Protein AF-A0A6L7Q1X1-F1 (afdb_monomer)

pLDDT: mean 76.82, std 14.0, range [43.06, 93.06]

Mean predicted aligned error: 9.41 Å

Structure (mmCIF, N/CA/C/O backbone):
data_AF-A0A6L7Q1X1-F1
#
_entry.id   AF-A0A6L7Q1X1-F1
#
loop_
_atom_site.group_PDB
_atom_site.id
_atom_site.type_symbol
_atom_site.label_atom_id
_atom_site.label_alt_id
_atom_site.label_comp_id
_atom_site.label_asym_id
_atom_site.label_entity_id
_atom_site.label_seq_id
_atom_site.pdbx_PDB_ins_code
_atom_site.Cartn_x
_atom_site.Cartn_y
_atom_site.Cartn_z
_atom_site.occupancy
_atom_site.B_iso_or_equiv
_atom_site.auth_seq_id
_atom_site.auth_comp_id
_atom_site.auth_asym_id
_atom_site.auth_atom_id
_atom_site.pdbx_PDB_model_num
ATOM 1 N N . MET A 1 1 ? -8.335 4.844 1.328 1.00 74.38 1 MET A N 1
ATOM 2 C CA . MET A 1 1 ? -8.998 3.529 1.144 1.00 74.38 1 MET A CA 1
ATOM 3 C C . MET A 1 1 ? -10.346 3.543 1.828 1.00 74.38 1 MET A C 1
ATOM 5 O O . MET A 1 1 ? -10.491 4.286 2.788 1.00 74.38 1 MET A O 1
ATOM 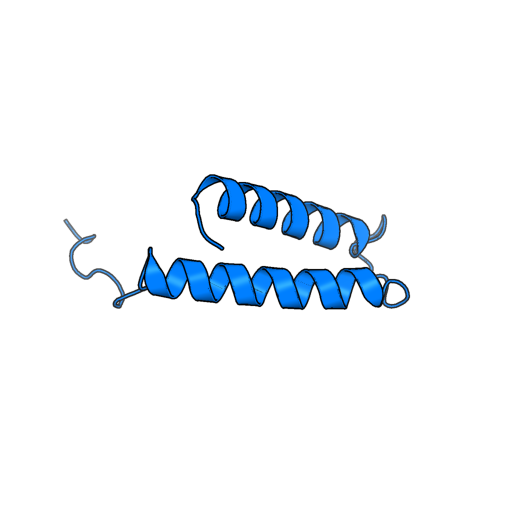9 N N . HIS A 1 2 ? -11.315 2.749 1.365 1.00 74.50 2 HIS A N 1
ATOM 10 C CA . HIS A 1 2 ? -12.655 2.735 1.966 1.00 74.50 2 HIS A CA 1
ATOM 11 C C . HIS A 1 2 ? -13.152 1.337 2.355 1.00 74.50 2 HIS A C 1
ATOM 13 O O . HIS A 1 2 ? -14.185 1.223 3.014 1.00 74.50 2 HIS A O 1
ATOM 19 N N . SER A 1 3 ? -12.465 0.265 1.956 1.00 82.31 3 SER A N 1
ATOM 20 C CA . SER A 1 3 ? -12.855 -1.115 2.259 1.00 82.31 3 SER A CA 1
ATOM 21 C C . SER A 1 3 ? -11.651 -2.056 2.326 1.00 82.31 3 SER A C 1
ATOM 23 O O . SER A 1 3 ? -10.618 -1.797 1.717 1.00 82.31 3 SER A O 1
ATOM 25 N N . GLU A 1 4 ? -11.821 -3.194 3.002 1.00 83.94 4 GLU A N 1
ATOM 26 C CA . GLU A 1 4 ? -10.802 -4.257 3.099 1.00 83.94 4 GLU A CA 1
ATOM 27 C C . GLU A 1 4 ? -10.384 -4.785 1.712 1.00 83.94 4 GLU A C 1
ATOM 29 O O . GLU A 1 4 ? -9.224 -5.098 1.476 1.00 83.94 4 GLU A O 1
ATOM 34 N N . ALA A 1 5 ? -11.305 -4.782 0.743 1.00 85.69 5 ALA A N 1
ATOM 35 C CA . ALA A 1 5 ? -11.008 -5.132 -0.645 1.00 85.69 5 ALA A CA 1
ATOM 36 C C . ALA A 1 5 ? -10.090 -4.119 -1.363 1.00 85.69 5 ALA A C 1
ATOM 38 O O . ALA A 1 5 ? -9.348 -4.514 -2.264 1.00 85.69 5 ALA A O 1
ATOM 39 N N . ASP A 1 6 ? -10.137 -2.831 -0.991 1.00 84.25 6 ASP A N 1
ATOM 40 C CA . ASP A 1 6 ? -9.202 -1.823 -1.512 1.00 84.25 6 ASP A CA 1
ATOM 41 C C . ASP A 1 6 ? -7.810 -2.036 -0.909 1.00 84.25 6 ASP A C 1
ATOM 43 O O . ASP A 1 6 ? -6.810 -1.918 -1.613 1.00 84.25 6 ASP A O 1
ATOM 47 N N . TYR A 1 7 ? -7.762 -2.380 0.382 1.00 84.88 7 TYR A N 1
ATOM 48 C CA . TYR A 1 7 ? -6.536 -2.707 1.106 1.00 84.88 7 TYR A CA 1
ATOM 49 C C . TYR A 1 7 ? -5.835 -3.937 0.523 1.00 84.88 7 TYR A C 1
ATOM 51 O O . TYR A 1 7 ? -4.661 -3.859 0.165 1.00 84.88 7 TYR A O 1
ATOM 59 N N . ASP A 1 8 ? -6.567 -5.034 0.314 1.00 89.06 8 ASP A N 1
ATOM 60 C CA . ASP A 1 8 ? -6.028 -6.256 -0.294 1.00 89.06 8 ASP A CA 1
ATOM 61 C C . ASP A 1 8 ? -5.527 -6.009 -1.731 1.00 89.06 8 ASP A C 1
ATOM 63 O O . ASP A 1 8 ? -4.420 -6.415 -2.092 1.00 89.06 8 ASP A O 1
ATOM 67 N N . ASN A 1 9 ? -6.275 -5.232 -2.530 1.00 90.19 9 ASN A N 1
ATOM 68 C CA . ASN A 1 9 ? -5.828 -4.829 -3.869 1.00 90.19 9 ASN A CA 1
ATOM 69 C C . ASN A 1 9 ? -4.554 -3.982 -3.838 1.00 90.19 9 ASN A C 1
ATOM 71 O O . ASN A 1 9 ? -3.663 -4.184 -4.664 1.00 90.19 9 ASN A O 1
ATOM 75 N N . ALA A 1 10 ? -4.454 -3.029 -2.915 1.00 89.38 10 ALA A N 1
ATOM 76 C CA . ALA A 1 10 ? -3.265 -2.200 -2.801 1.00 89.38 10 ALA A CA 1
ATOM 77 C C . ALA A 1 10 ? -2.050 -3.005 -2.345 1.00 89.38 10 ALA A C 1
ATOM 79 O O . ALA A 1 10 ? -0.972 -2.807 -2.894 1.00 89.38 10 ALA A O 1
ATOM 80 N N . LEU A 1 11 ? -2.210 -3.958 -1.422 1.00 90.38 11 LEU A N 1
ATOM 81 C CA . LEU A 1 11 ? -1.136 -4.876 -1.037 1.00 90.38 11 LEU A CA 1
ATOM 82 C C . LEU A 1 11 ? -0.678 -5.746 -2.212 1.00 90.38 11 LEU A C 1
ATOM 84 O O . LEU A 1 11 ? 0.524 -5.933 -2.423 1.00 90.38 11 LEU A O 1
ATOM 88 N N . ALA A 1 12 ? -1.618 -6.262 -3.007 1.00 93.06 12 ALA A N 1
ATOM 89 C CA . ALA A 1 12 ? -1.291 -7.007 -4.217 1.00 93.06 12 ALA A CA 1
ATOM 90 C C . ALA A 1 12 ? -0.535 -6.127 -5.227 1.00 93.06 12 ALA A C 1
ATOM 92 O O . ALA A 1 12 ? 0.453 -6.570 -5.816 1.00 93.06 12 ALA A O 1
ATOM 93 N N . ARG A 1 13 ? -0.952 -4.866 -5.390 1.00 92.12 13 ARG A N 1
ATOM 94 C CA . ARG A 1 13 ? -0.307 -3.912 -6.297 1.00 92.12 13 ARG A CA 1
ATOM 95 C C . ARG A 1 13 ? 1.081 -3.493 -5.817 1.00 92.12 13 ARG A C 1
ATOM 97 O O . ARG A 1 13 ? 1.995 -3.446 -6.629 1.00 92.12 13 ARG A O 1
ATOM 104 N N . VAL A 1 14 ? 1.266 -3.262 -4.520 1.00 90.69 14 VAL A N 1
ATOM 105 C CA . VAL A 1 14 ? 2.575 -2.994 -3.901 1.00 90.69 14 VAL A CA 1
ATOM 106 C C . VAL A 1 14 ? 3.542 -4.147 -4.163 1.00 90.69 14 VAL A C 1
ATOM 108 O O . VAL A 1 14 ? 4.666 -3.902 -4.591 1.00 90.69 14 VAL A O 1
ATOM 111 N N . ASN A 1 15 ? 3.104 -5.399 -3.986 1.00 89.56 15 ASN A N 1
ATOM 112 C CA . ASN A 1 15 ? 3.934 -6.569 -4.291 1.00 89.56 15 ASN A CA 1
ATOM 113 C C . ASN A 1 15 ? 4.323 -6.638 -5.773 1.00 89.56 15 ASN A C 1
ATOM 115 O O . ASN A 1 15 ? 5.480 -6.908 -6.082 1.00 89.56 15 ASN A O 1
ATOM 119 N N . GLN A 1 16 ? 3.385 -6.363 -6.685 1.00 89.25 16 GLN A N 1
ATOM 120 C CA . GLN A 1 16 ? 3.688 -6.295 -8.118 1.00 89.25 16 GLN A CA 1
ATOM 121 C C . GLN A 1 16 ? 4.698 -5.192 -8.425 1.00 89.25 16 GLN A C 1
ATOM 123 O O . GLN A 1 16 ? 5.687 -5.454 -9.091 1.00 89.25 16 GLN A O 1
ATOM 128 N N . LEU A 1 17 ? 4.505 -3.986 -7.888 1.00 88.12 17 LEU A N 1
ATOM 129 C CA . LEU A 1 17 ? 5.423 -2.867 -8.095 1.00 88.12 17 LEU A CA 1
ATOM 130 C C . LEU A 1 17 ? 6.817 -3.162 -7.533 1.00 88.12 17 LEU A C 1
ATOM 132 O O . LEU A 1 17 ? 7.806 -2.786 -8.151 1.00 88.12 17 LEU A O 1
ATOM 136 N N . MET A 1 18 ? 6.919 -3.849 -6.391 1.00 85.19 18 MET A N 1
ATOM 137 C CA . MET A 1 18 ? 8.209 -4.285 -5.853 1.00 85.19 18 MET A CA 1
ATOM 138 C C . MET A 1 18 ? 8.893 -5.321 -6.745 1.00 85.19 18 MET A C 1
ATOM 140 O O . MET A 1 18 ? 10.111 -5.257 -6.881 1.00 85.19 18 MET A O 1
ATOM 144 N N . ASP A 1 19 ? 8.142 -6.237 -7.360 1.00 85.50 19 ASP A N 1
ATOM 145 C CA . ASP A 1 19 ? 8.663 -7.205 -8.334 1.00 85.50 19 ASP A CA 1
ATOM 146 C C . ASP A 1 19 ? 9.089 -6.511 -9.639 1.00 85.50 19 ASP A C 1
ATOM 148 O O . ASP A 1 19 ? 10.182 -6.738 -10.136 1.00 85.50 19 ASP A O 1
ATOM 152 N N . GLU A 1 20 ? 8.287 -5.567 -10.139 1.00 83.69 20 GLU A N 1
ATOM 153 C CA . GLU A 1 20 ? 8.601 -4.760 -11.326 1.00 83.69 20 GLU A CA 1
ATOM 154 C C . GLU A 1 20 ? 9.845 -3.878 -11.117 1.00 83.69 20 GLU A C 1
ATOM 156 O O . GLU A 1 20 ? 10.618 -3.661 -12.050 1.00 83.69 20 GLU A O 1
ATOM 161 N N . LEU A 1 21 ? 10.036 -3.358 -9.901 1.00 81.38 21 LEU A N 1
ATOM 162 C CA . LEU A 1 21 ? 11.201 -2.557 -9.521 1.00 81.38 21 LEU A CA 1
ATOM 163 C C . LEU A 1 21 ? 12.422 -3.419 -9.201 1.00 81.38 21 LEU A C 1
ATOM 165 O O . LEU A 1 21 ? 13.546 -2.965 -9.394 1.00 81.38 21 LEU A O 1
ATOM 169 N N . SER A 1 22 ? 12.222 -4.641 -8.714 1.00 75.94 22 SER A N 1
ATOM 170 C CA . SER A 1 22 ? 13.284 -5.613 -8.477 1.00 75.94 22 SER A CA 1
ATOM 171 C C . SER A 1 22 ? 13.515 -6.369 -9.777 1.00 75.94 22 SER A C 1
ATOM 173 O O . SER A 1 22 ? 12.958 -7.440 -9.989 1.00 75.94 22 SER A O 1
ATOM 175 N N . GLY A 1 23 ? 14.332 -5.811 -10.673 1.00 69.44 23 GLY A N 1
ATO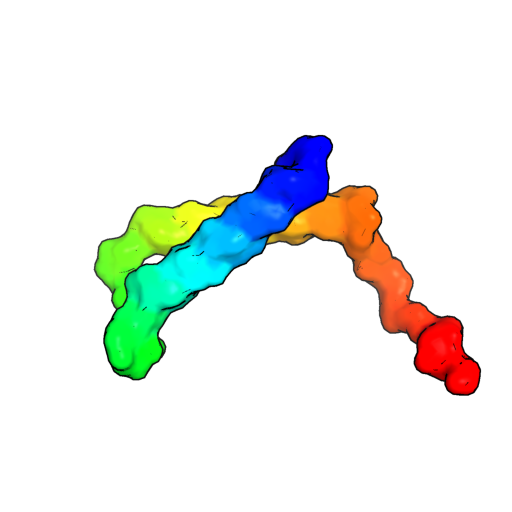M 176 C CA . GLY A 1 23 ? 14.685 -6.472 -11.929 1.00 69.44 23 GLY A CA 1
ATOM 177 C C . GLY A 1 23 ? 15.203 -7.910 -11.715 1.00 69.44 23 GLY A C 1
ATOM 178 O O . GLY A 1 23 ? 15.456 -8.325 -10.585 1.00 69.44 23 GLY A O 1
ATOM 179 N N . PRO A 1 24 ? 15.457 -8.685 -12.784 1.00 66.69 24 PRO A N 1
ATOM 180 C CA . PRO A 1 24 ? 15.709 -10.137 -12.725 1.00 66.69 24 PRO A CA 1
ATOM 181 C C . PRO A 1 24 ? 16.889 -10.597 -11.840 1.00 66.69 24 PRO A C 1
ATOM 183 O O . PRO A 1 24 ? 17.052 -11.796 -11.631 1.00 66.69 24 PRO A O 1
ATOM 186 N N . ASP A 1 25 ? 17.694 -9.669 -11.320 1.00 68.25 25 ASP A N 1
ATOM 187 C CA . ASP A 1 25 ? 18.831 -9.914 -10.425 1.00 68.25 25 ASP A CA 1
ATOM 188 C C . ASP A 1 25 ? 18.677 -9.229 -9.043 1.00 68.25 25 ASP A C 1
ATOM 190 O O . ASP A 1 25 ? 19.646 -9.067 -8.307 1.00 68.25 25 ASP A O 1
ATOM 194 N N . GLY A 1 26 ? 17.474 -8.758 -8.688 1.00 61.91 26 GLY A N 1
ATOM 195 C CA . GLY A 1 26 ? 17.232 -7.969 -7.471 1.00 61.91 26 GLY A CA 1
ATOM 196 C C . GLY A 1 26 ? 17.834 -6.559 -7.517 1.00 61.91 26 GLY A C 1
ATOM 197 O O . GLY A 1 26 ? 17.951 -5.898 -6.484 1.00 61.91 26 GLY A O 1
ATOM 198 N N . GLN A 1 27 ? 18.239 -6.096 -8.703 1.00 59.78 27 GLN A N 1
ATOM 199 C CA . GLN A 1 27 ? 18.654 -4.714 -8.916 1.00 59.78 27 GLN A CA 1
ATOM 200 C C . GLN A 1 27 ? 17.415 -3.827 -8.959 1.00 59.78 27 GLN A C 1
ATOM 202 O O . GLN A 1 27 ? 16.496 -4.093 -9.731 1.00 59.78 27 GLN A O 1
ATOM 207 N N . ILE A 1 28 ? 17.411 -2.788 -8.123 1.00 64.94 28 ILE A N 1
ATOM 208 C CA . ILE A 1 28 ? 16.367 -1.769 -8.147 1.00 64.94 28 ILE A CA 1
ATOM 209 C C . ILE A 1 28 ? 16.519 -1.000 -9.459 1.00 64.94 28 ILE A C 1
ATOM 211 O O . ILE A 1 28 ? 17.522 -0.318 -9.674 1.00 64.94 28 ILE A O 1
ATOM 215 N N . ASP A 1 29 ? 15.544 -1.151 -10.346 1.00 66.62 29 ASP A N 1
ATOM 216 C CA . ASP A 1 29 ? 15.479 -0.426 -11.606 1.00 66.62 29 ASP A CA 1
ATOM 217 C C . ASP A 1 29 ? 15.038 1.021 -11.322 1.00 66.62 29 ASP A C 1
ATOM 219 O O . ASP A 1 29 ? 13.854 1.343 -11.199 1.00 66.62 29 ASP A O 1
ATOM 223 N N . ASP A 1 30 ? 16.018 1.911 -11.138 1.00 65.50 30 ASP A N 1
ATOM 224 C CA . ASP A 1 30 ? 15.789 3.340 -10.879 1.00 65.50 30 ASP A CA 1
ATOM 225 C C . ASP A 1 30 ? 15.144 4.072 -12.076 1.00 65.50 30 ASP A C 1
ATOM 227 O O . ASP A 1 30 ? 14.681 5.206 -11.920 1.00 65.50 30 ASP A O 1
ATOM 231 N N . GLU A 1 31 ? 15.079 3.444 -13.257 1.00 70.38 31 GLU A N 1
ATOM 232 C CA . GLU A 1 31 ? 14.471 4.025 -14.460 1.00 70.38 31 GLU A CA 1
ATOM 233 C C . GLU A 1 31 ? 12.936 4.044 -14.382 1.00 70.38 31 GLU A C 1
ATOM 235 O O . GLU A 1 31 ? 12.289 4.900 -14.996 1.00 70.38 31 GLU A O 1
ATOM 240 N N . ASN A 1 32 ? 12.333 3.189 -13.550 1.00 74.62 32 ASN A N 1
ATOM 241 C CA . ASN A 1 32 ? 10.882 3.094 -13.412 1.00 74.62 32 ASN A CA 1
ATOM 242 C C . ASN A 1 32 ? 10.318 4.085 -12.369 1.00 74.62 32 ASN A C 1
ATOM 244 O O . ASN A 1 32 ? 9.662 3.727 -11.386 1.00 74.62 32 ASN A O 1
ATOM 248 N N . HIS A 1 33 ? 10.589 5.379 -12.588 1.00 77.44 33 HIS A N 1
ATOM 249 C CA . HIS A 1 33 ? 10.214 6.485 -11.693 1.00 77.44 33 HIS A CA 1
ATOM 250 C C . HIS A 1 33 ? 8.710 6.520 -11.373 1.00 77.44 33 HIS A C 1
ATOM 252 O O . HIS A 1 33 ? 8.324 6.817 -10.244 1.00 77.44 33 HIS A O 1
ATOM 258 N N . GLN A 1 34 ? 7.864 6.164 -12.343 1.00 82.19 34 GLN A N 1
ATOM 259 C CA . GLN A 1 34 ? 6.412 6.144 -12.169 1.00 82.19 34 GLN A CA 1
ATOM 260 C C . GLN A 1 34 ? 5.965 5.065 -11.174 1.00 82.19 34 GLN A C 1
ATOM 262 O O . GLN A 1 34 ? 5.171 5.355 -10.281 1.00 82.19 34 GLN A O 1
ATOM 267 N N . SER A 1 35 ? 6.521 3.854 -11.275 1.00 84.88 35 SER A N 1
ATOM 268 C CA . SER A 1 35 ? 6.229 2.748 -10.356 1.00 84.88 35 SER A CA 1
ATOM 269 C C . SER A 1 35 ? 6.641 3.067 -8.919 1.00 84.88 35 SER A C 1
ATOM 271 O O . SER A 1 35 ? 5.962 2.669 -7.978 1.00 84.88 35 SER A O 1
ATOM 273 N N . ARG A 1 36 ? 7.712 3.848 -8.729 1.00 83.00 36 ARG A N 1
ATOM 274 C CA . ARG A 1 36 ? 8.146 4.308 -7.399 1.00 83.00 36 ARG A CA 1
ATOM 275 C C . ARG A 1 36 ? 7.188 5.321 -6.781 1.00 83.00 36 ARG A C 1
ATOM 277 O O . ARG A 1 36 ? 6.910 5.229 -5.592 1.00 83.00 36 ARG A O 1
ATOM 284 N N . ILE A 1 37 ? 6.686 6.268 -7.574 1.00 88.69 37 ILE A N 1
ATOM 285 C CA . ILE A 1 37 ? 5.689 7.247 -7.113 1.00 88.69 37 ILE A CA 1
ATOM 286 C C . ILE A 1 37 ? 4.382 6.537 -6.738 1.00 88.69 37 ILE A C 1
ATOM 288 O 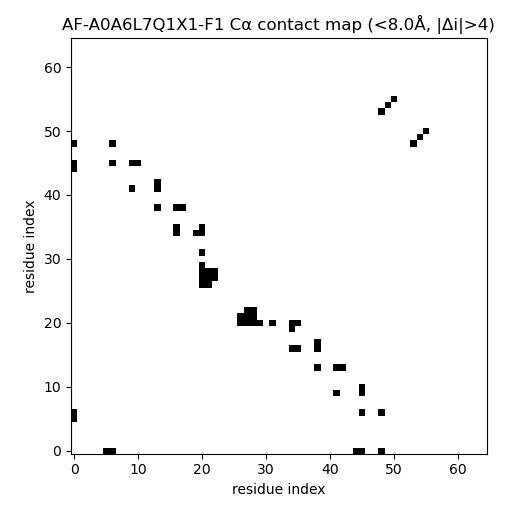O . ILE A 1 37 ? 3.765 6.862 -5.723 1.00 88.69 37 ILE A O 1
ATOM 292 N N . GLU A 1 38 ? 3.964 5.558 -7.545 1.00 90.12 38 GLU A N 1
ATOM 293 C CA . GLU A 1 38 ? 2.779 4.745 -7.262 1.00 90.12 38 GLU A CA 1
ATOM 294 C C . GLU A 1 38 ? 2.962 3.929 -5.975 1.00 90.12 38 GLU A C 1
ATOM 296 O O . GLU A 1 38 ? 2.080 3.943 -5.119 1.00 90.12 38 GLU A O 1
ATOM 301 N N . LEU A 1 39 ? 4.125 3.290 -5.800 1.00 89.62 39 LEU A N 1
ATOM 302 C CA . LEU A 1 39 ? 4.471 2.536 -4.595 1.00 89.62 39 LEU A CA 1
ATOM 303 C C . LEU A 1 39 ? 4.404 3.417 -3.338 1.00 89.62 39 LEU A C 1
ATOM 305 O O . LEU A 1 39 ? 3.750 3.041 -2.372 1.00 89.62 39 LEU A O 1
ATOM 309 N N . ASP A 1 40 ? 5.028 4.596 -3.366 1.00 89.88 40 ASP A N 1
ATOM 310 C CA . ASP A 1 40 ? 5.029 5.558 -2.253 1.00 89.88 40 ASP A CA 1
ATOM 311 C C . ASP A 1 40 ? 3.605 6.021 -1.887 1.00 89.88 40 ASP A C 1
ATOM 313 O O . ASP A 1 40 ? 3.213 6.041 -0.716 1.00 89.88 40 ASP A O 1
ATOM 317 N N . SER A 1 41 ? 2.782 6.285 -2.907 1.00 91.19 41 SER A N 1
ATOM 318 C CA . SER A 1 41 ? 1.378 6.667 -2.723 1.00 91.19 41 SER A CA 1
ATOM 319 C C . SER A 1 41 ? 0.547 5.534 -2.113 1.00 91.19 41 SER A C 1
ATOM 321 O O . SER A 1 41 ? -0.266 5.775 -1.222 1.00 91.19 41 SER A O 1
ATOM 323 N N . LEU A 1 42 ? 0.736 4.294 -2.577 1.00 90.81 42 LEU A N 1
ATOM 324 C CA . LEU A 1 42 ? 0.014 3.129 -2.060 1.00 90.81 42 LEU A CA 1
ATOM 325 C C . LEU A 1 42 ? 0.421 2.800 -0.626 1.00 90.81 42 LEU A C 1
ATOM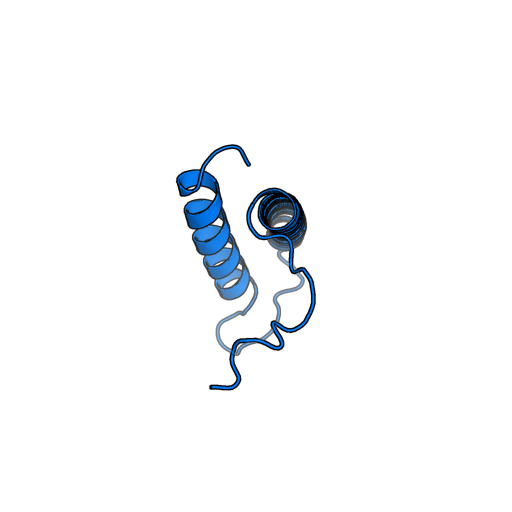 327 O O . LEU A 1 42 ? -0.456 2.519 0.185 1.00 90.81 42 LEU A O 1
ATOM 331 N N . VAL A 1 43 ? 1.714 2.877 -0.303 1.00 89.62 43 VAL A N 1
ATOM 332 C CA . VAL A 1 43 ? 2.208 2.691 1.068 1.00 89.62 43 VAL A CA 1
ATOM 333 C C . VAL A 1 43 ? 1.578 3.721 1.999 1.00 89.62 43 VAL A C 1
ATOM 335 O O . VAL A 1 43 ? 1.003 3.330 3.007 1.00 89.62 43 VAL A O 1
ATOM 338 N N . THR A 1 44 ? 1.566 5.001 1.613 1.00 90.56 44 THR A N 1
ATOM 339 C CA . THR A 1 44 ? 0.918 6.057 2.410 1.00 90.56 44 THR A CA 1
ATOM 340 C C . THR A 1 44 ? -0.559 5.740 2.674 1.00 90.56 44 TH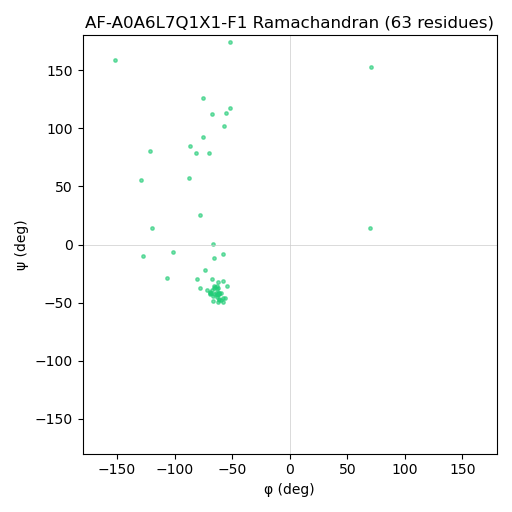R A C 1
ATOM 342 O O . THR A 1 44 ? -1.020 5.810 3.809 1.00 90.56 44 THR A O 1
ATOM 345 N N . LEU A 1 45 ? -1.306 5.324 1.644 1.00 88.75 45 LEU A N 1
ATOM 346 C CA . LEU A 1 45 ? -2.730 4.988 1.778 1.00 88.75 45 LEU A CA 1
ATOM 347 C C . LEU A 1 45 ? -2.983 3.757 2.660 1.00 88.75 45 LEU A C 1
ATOM 349 O O . LEU A 1 45 ? -4.005 3.702 3.346 1.00 88.75 45 LEU A O 1
ATOM 353 N N . ILE A 1 46 ? -2.089 2.767 2.603 1.00 88.06 46 ILE A N 1
ATOM 354 C CA . ILE A 1 46 ? -2.118 1.569 3.448 1.00 88.06 46 ILE A CA 1
ATOM 355 C C . ILE A 1 46 ? -1.852 1.970 4.898 1.00 88.06 46 ILE A C 1
ATOM 357 O O . ILE A 1 46 ? -2.635 1.600 5.764 1.00 88.06 46 ILE A O 1
ATOM 361 N N . GLU A 1 47 ? -0.818 2.769 5.163 1.00 87.12 47 GLU A N 1
ATOM 362 C CA . GLU A 1 47 ? -0.483 3.239 6.512 1.00 87.12 47 GLU A CA 1
ATOM 363 C C . GLU A 1 47 ? -1.615 4.073 7.128 1.00 87.12 47 GLU A C 1
ATOM 365 O O . GLU A 1 47 ? -1.941 3.897 8.302 1.00 87.12 47 GLU A O 1
ATOM 370 N N . GLU A 1 48 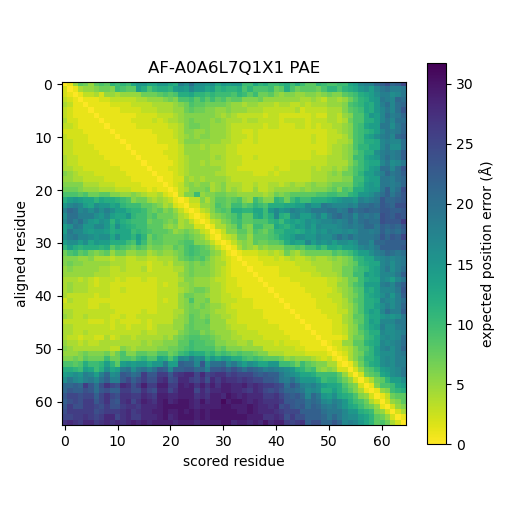? -2.254 4.951 6.348 1.00 87.06 48 GLU A N 1
ATOM 371 C CA . GLU A 1 48 ? -3.432 5.703 6.797 1.00 87.06 48 GLU A CA 1
ATOM 372 C C . GLU A 1 48 ? -4.590 4.762 7.155 1.00 87.06 48 GLU A C 1
ATOM 374 O O . GLU A 1 48 ? -5.160 4.867 8.243 1.00 87.06 48 GLU A O 1
ATOM 379 N N . TYR A 1 49 ? -4.893 3.792 6.285 1.00 84.38 49 TYR A N 1
ATOM 380 C CA . TYR A 1 49 ? -5.947 2.808 6.527 1.00 84.38 49 TYR A CA 1
ATOM 381 C C . TYR A 1 49 ? -5.654 1.931 7.751 1.00 84.38 49 TYR A C 1
ATOM 383 O O . TYR A 1 49 ? -6.537 1.704 8.577 1.00 84.38 49 TYR A O 1
ATOM 391 N N . GLU A 1 50 ? -4.414 1.469 7.912 1.00 83.69 50 GLU A N 1
ATOM 392 C CA . GLU A 1 50 ? -3.980 0.710 9.083 1.00 83.69 50 GLU A CA 1
ATOM 393 C C . GLU A 1 50 ? -4.027 1.561 10.350 1.00 83.69 50 GLU A C 1
ATOM 395 O O . GLU A 1 50 ? -4.436 1.067 11.389 1.00 83.69 50 GLU A O 1
ATOM 400 N N . CYS A 1 51 ? -3.706 2.851 10.295 1.00 81.12 51 CYS A N 1
ATOM 401 C CA . CYS A 1 51 ? -3.844 3.735 11.451 1.00 81.12 51 CYS A CA 1
ATOM 402 C C . CYS A 1 51 ? -5.311 3.867 11.907 1.00 81.12 51 CYS A C 1
ATOM 404 O O . CYS A 1 51 ? -5.593 3.875 13.107 1.00 81.12 51 CYS A O 1
ATOM 406 N N . GLU A 1 52 ? -6.251 3.927 10.960 1.00 80.31 52 GLU A N 1
ATOM 407 C CA . GLU A 1 52 ? -7.687 4.039 11.240 1.00 80.31 52 GLU A CA 1
ATOM 408 C C . GLU A 1 52 ? -8.331 2.705 11.667 1.00 80.31 52 GLU A C 1
ATOM 410 O O . GLU A 1 52 ? -9.205 2.697 12.539 1.00 80.31 52 GLU A O 1
ATOM 415 N N . HIS A 1 53 ? -7.908 1.579 11.081 1.00 72.88 53 HIS A N 1
ATOM 416 C CA . HIS A 1 53 ? -8.545 0.264 11.256 1.00 72.88 53 HIS A CA 1
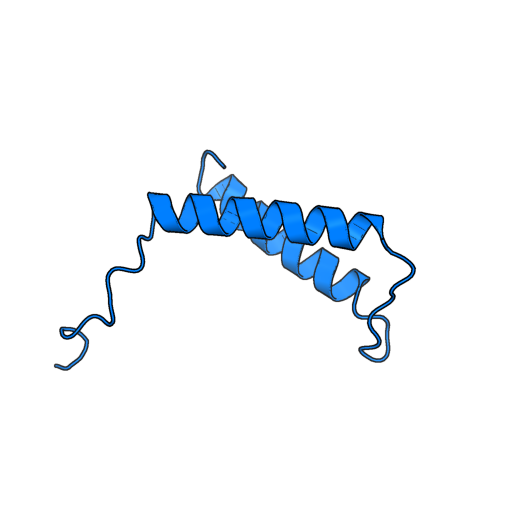ATOM 417 C C . HIS A 1 53 ? -7.755 -0.719 12.135 1.00 72.88 53 HIS A C 1
ATOM 419 O O . HIS A 1 53 ? -8.351 -1.573 12.790 1.00 72.88 53 HIS A O 1
ATOM 425 N N . HIS A 1 54 ? -6.429 -0.604 12.168 1.00 64.88 54 HIS A N 1
ATOM 426 C CA . HIS A 1 54 ? -5.486 -1.414 12.946 1.00 64.88 54 HIS A CA 1
ATOM 427 C C . HIS A 1 54 ? -4.527 -0.501 13.731 1.00 64.88 54 HIS A C 1
ATOM 429 O O . HIS A 1 54 ? -3.308 -0.618 13.571 1.00 64.88 54 HIS A O 1
ATOM 435 N N . PRO A 1 55 ? -5.030 0.432 14.568 1.00 62.38 55 PRO A N 1
ATOM 436 C CA . PRO A 1 55 ? -4.152 1.329 15.302 1.00 62.38 55 PRO A CA 1
ATOM 437 C C . PRO A 1 55 ? -3.164 0.475 16.096 1.00 62.38 55 PRO A C 1
ATOM 439 O O . PRO A 1 55 ? -3.570 -0.257 17.002 1.00 62.38 55 PRO A O 1
ATOM 442 N N . ILE A 1 56 ? -1.874 0.530 15.734 1.00 58.06 56 ILE A N 1
ATOM 443 C CA . ILE A 1 56 ? -0.803 -0.179 16.442 1.00 58.06 56 ILE A CA 1
ATOM 444 C C . ILE A 1 56 ? -0.636 0.510 17.795 1.00 58.06 56 ILE A C 1
ATOM 446 O O . ILE A 1 56 ? 0.233 1.349 18.029 1.00 58.06 56 ILE A O 1
ATOM 450 N N . GLY A 1 57 ? -1.538 0.177 18.705 1.00 53.12 57 GLY A N 1
ATOM 451 C CA . GLY A 1 57 ? -1.509 0.588 20.084 1.00 53.12 57 GLY A CA 1
ATOM 452 C C . GLY A 1 57 ? -0.564 -0.317 20.844 1.00 53.12 57 GLY A C 1
ATOM 453 O O . GLY A 1 57 ? -1.041 -1.147 21.602 1.00 53.12 57 GLY A O 1
ATOM 454 N N . ILE A 1 58 ? 0.749 -0.072 20.718 1.00 56.03 58 ILE A N 1
ATOM 455 C CA . ILE A 1 58 ? 1.770 -0.546 21.673 1.00 56.03 58 ILE A CA 1
ATOM 456 C C . ILE A 1 58 ? 1.964 -2.086 21.573 1.00 56.03 58 ILE A C 1
ATOM 458 O O . ILE A 1 58 ? 1.055 -2.804 21.168 1.00 56.03 58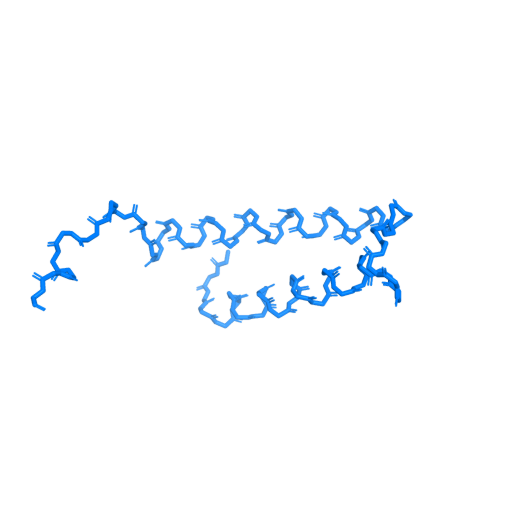 ILE A O 1
ATOM 462 N N . PRO A 1 59 ? 3.139 -2.665 21.895 1.00 52.31 59 PRO A N 1
ATOM 463 C CA . PRO A 1 59 ? 3.226 -4.109 22.101 1.00 52.31 59 PRO A CA 1
ATOM 464 C C . PRO A 1 59 ? 2.152 -4.553 23.099 1.00 52.31 59 PRO A C 1
ATOM 466 O O . PRO A 1 59 ? 2.152 -4.126 24.259 1.00 52.31 59 PRO A O 1
ATOM 469 N N . ASP A 1 60 ? 1.246 -5.403 22.627 1.00 50.88 60 ASP A N 1
ATOM 470 C CA . ASP A 1 60 ? 0.237 -6.071 23.429 1.00 50.88 60 ASP A CA 1
ATOM 471 C C . ASP A 1 60 ? 0.948 -6.859 24.543 1.00 50.88 60 ASP A C 1
ATOM 473 O O . ASP A 1 60 ? 1.536 -7.918 24.323 1.00 50.88 60 ASP A O 1
ATOM 477 N N . ARG A 1 61 ? 0.952 -6.316 25.769 1.00 51.41 61 ARG A N 1
ATOM 478 C CA . ARG A 1 61 ? 1.475 -7.012 26.960 1.00 51.41 61 ARG A CA 1
ATOM 479 C C . ARG A 1 61 ? 0.626 -8.234 27.344 1.00 51.41 61 ARG A C 1
ATOM 481 O O . ARG A 1 61 ? 0.948 -8.882 28.336 1.00 51.41 61 ARG A O 1
ATOM 488 N N . THR A 1 62 ? -0.443 -8.542 26.609 1.00 55.78 62 THR A N 1
ATOM 489 C CA . THR A 1 62 ? -1.354 -9.662 26.872 1.00 55.78 62 THR A CA 1
ATOM 490 C C . THR A 1 62 ? -1.126 -10.880 25.971 1.00 55.78 62 THR A C 1
ATOM 492 O O . THR A 1 62 ? -1.621 -11.953 26.300 1.00 55.78 62 THR A O 1
ATOM 495 N N . ALA A 1 63 ? -0.253 -10.800 24.960 1.00 46.91 63 ALA A N 1
ATOM 496 C CA . ALA A 1 63 ? 0.295 -11.957 24.237 1.00 46.91 63 ALA A CA 1
ATOM 497 C C . ALA A 1 63 ? 1.414 -12.693 25.016 1.00 46.91 63 ALA A C 1
ATOM 499 O O . ALA A 1 63 ? 2.281 -13.341 24.432 1.00 46.91 63 ALA A O 1
ATOM 500 N N . ALA A 1 64 ? 1.405 -12.578 26.345 1.00 43.06 64 ALA A N 1
ATOM 501 C CA . ALA A 1 64 ? 2.196 -13.384 27.260 1.00 43.06 64 ALA A CA 1
ATOM 502 C C . ALA A 1 64 ? 1.233 -14.100 28.217 1.00 43.06 64 ALA A C 1
ATOM 504 O O . ALA A 1 64 ? 1.003 -13.643 29.338 1.00 43.06 64 ALA A O 1
ATOM 505 N N . ILE A 1 65 ? 0.646 -15.202 27.748 1.00 45.25 65 ILE A N 1
ATOM 506 C CA . ILE A 1 65 ? 0.05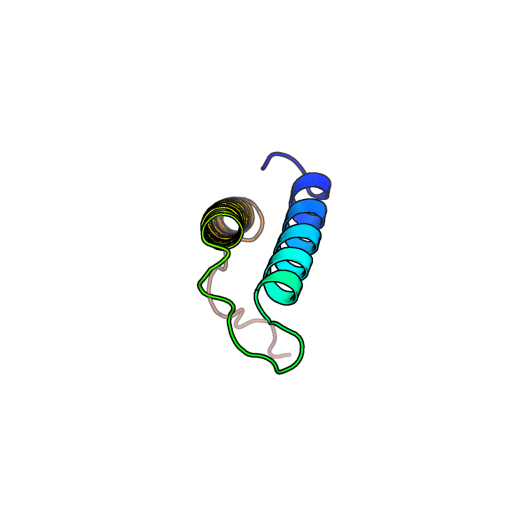0 -16.234 28.607 1.00 45.25 65 ILE A CA 1
ATOM 507 C C . ILE A 1 65 ? 0.845 -17.518 28.425 1.00 45.25 65 ILE A C 1
ATOM 509 O O . ILE A 1 65 ? 1.069 -17.890 27.252 1.00 45.25 65 ILE A O 1
#

Radius of gyration: 15.4 Å; Cα contacts (8 Å, |Δi|>4): 33; chains: 1; bounding box: 32×24×43 Å

Secondary structure (DSSP, 8-state):
--SHHHHHHHHHHHHHHHHHHB-TTS-B-TT-HHHHHHHHHHHHHHHHHHHHHS---S--TTS--

Foldseek 3Di:
DPDPVVLVVLVVLLVVLCDVQLPPPRHRPPVPVVSVVSNVVSVVVNVVVCCVPVVPPDPDPPVPD

Sequence (65 aa):
MHSEADYDNALARVNQLMDELSGPDGQIDDENHQSRIELDSLVTLIEEYECEHHPIGIPDRTAAI

Solvent-accessible surface area (backbone atoms only — not comparable to full-atom values): 3913 Å² total; per-residue (Å²): 116,89,47,71,69,51,50,53,51,44,54,54,47,44,54,49,43,51,50,69,31,33,36,103,82,68,46,71,48,78,83,50,56,66,53,52,54,51,42,54,52,47,50,52,42,48,53,52,44,36,53,76,76,54,58,84,74,64,86,66,81,72,85,71,124